Protein AF-A0A554JS42-F1 (afdb_monomer_lite)

Radius of gyration: 21.32 Å; chains: 1; bounding box: 51×36×50 Å

Structure (mmCIF, N/CA/C/O backbone):
data_AF-A0A554JS42-F1
#
_entry.id   AF-A0A554JS42-F1
#
loop_
_atom_site.group_PDB
_atom_site.id
_atom_site.type_symbol
_atom_site.label_atom_id
_atom_site.label_alt_id
_atom_site.label_comp_id
_atom_site.label_asym_id
_atom_site.label_entity_id
_atom_site.label_seq_id
_atom_site.pdbx_PDB_ins_code
_atom_site.Cartn_x
_atom_site.Cartn_y
_atom_site.Cartn_z
_atom_site.occupancy
_atom_site.B_iso_or_equiv
_atom_site.auth_seq_id
_atom_site.auth_comp_id
_atom_site.auth_asym_id
_atom_site.auth_atom_id
_atom_site.pdbx_PDB_model_num
ATOM 1 N N . MET A 1 1 ? 29.782 8.669 -26.808 1.00 59.72 1 MET A N 1
ATOM 2 C CA . MET A 1 1 ? 29.099 8.391 -25.529 1.00 59.72 1 MET A CA 1
ATOM 3 C C . MET A 1 1 ? 28.138 7.246 -25.792 1.00 59.72 1 MET A C 1
ATOM 5 O O . MET A 1 1 ? 27.307 7.377 -26.679 1.00 59.72 1 MET A O 1
ATOM 9 N N . ASP A 1 2 ? 28.357 6.094 -25.166 1.00 75.31 2 ASP A N 1
ATOM 10 C CA . ASP A 1 2 ? 27.635 4.860 -25.494 1.00 75.31 2 ASP A CA 1
ATOM 11 C C . ASP A 1 2 ? 26.196 4.910 -24.942 1.00 75.31 2 ASP A C 1
ATOM 13 O O . ASP A 1 2 ? 25.980 5.076 -23.740 1.00 75.31 2 ASP A O 1
ATOM 17 N N . LEU A 1 3 ? 25.209 4.769 -25.829 1.00 74.06 3 LEU A N 1
ATOM 18 C CA . LEU A 1 3 ? 23.778 4.745 -25.504 1.00 74.06 3 LEU A CA 1
ATOM 19 C C . LEU A 1 3 ? 23.399 3.556 -24.601 1.00 74.06 3 LEU A C 1
ATOM 21 O O . LEU A 1 3 ? 22.406 3.626 -23.878 1.00 74.06 3 LEU A O 1
ATOM 25 N N . ARG A 1 4 ? 24.206 2.490 -24.578 1.00 78.06 4 ARG A N 1
ATOM 26 C CA . ARG A 1 4 ? 23.994 1.294 -23.746 1.00 78.06 4 ARG A CA 1
ATOM 27 C C . ARG A 1 4 ? 24.170 1.583 -22.259 1.00 78.06 4 ARG A C 1
ATOM 29 O O . ARG A 1 4 ? 23.442 1.042 -21.433 1.00 78.06 4 ARG A O 1
ATOM 36 N N . ILE A 1 5 ? 25.098 2.476 -21.922 1.00 77.44 5 ILE A N 1
ATOM 37 C CA . ILE A 1 5 ? 25.363 2.883 -20.538 1.00 77.44 5 ILE A CA 1
ATOM 38 C C . ILE A 1 5 ? 24.175 3.691 -20.007 1.00 77.44 5 ILE A C 1
ATOM 40 O O . ILE A 1 5 ? 23.668 3.409 -18.925 1.00 77.44 5 ILE A O 1
ATOM 44 N N . LEU A 1 6 ? 23.668 4.636 -20.805 1.00 74.75 6 LEU A N 1
ATOM 45 C CA . LEU A 1 6 ? 22.483 5.427 -20.456 1.00 74.75 6 LEU A CA 1
ATOM 46 C C . LEU A 1 6 ? 21.242 4.547 -20.244 1.00 74.75 6 LEU A C 1
ATOM 48 O O . LEU A 1 6 ? 20.496 4.774 -19.292 1.00 74.75 6 LEU A O 1
ATOM 52 N N . GLN A 1 7 ? 21.047 3.515 -21.071 1.00 79.25 7 GLN A N 1
ATOM 53 C CA . GLN A 1 7 ? 19.953 2.555 -20.885 1.00 79.25 7 GLN A CA 1
ATOM 54 C C . GLN A 1 7 ? 20.120 1.693 -19.624 1.00 79.25 7 GLN A C 1
ATOM 56 O O . GLN A 1 7 ? 19.133 1.441 -18.936 1.00 79.25 7 GLN A O 1
ATOM 61 N N . ALA A 1 8 ? 21.345 1.293 -19.271 1.00 75.81 8 ALA A N 1
ATOM 62 C CA . ALA A 1 8 ? 21.611 0.542 -18.043 1.00 75.81 8 ALA A CA 1
ATOM 63 C C . ALA A 1 8 ? 21.325 1.374 -16.778 1.00 75.81 8 ALA A C 1
ATOM 65 O O . ALA A 1 8 ? 20.656 0.891 -15.863 1.00 75.81 8 ALA A O 1
ATOM 66 N N . TYR A 1 9 ? 21.757 2.640 -16.747 1.00 76.06 9 TYR A N 1
ATOM 67 C CA . TYR A 1 9 ? 21.448 3.551 -15.639 1.00 76.06 9 TYR A CA 1
ATOM 68 C C . TYR A 1 9 ? 19.945 3.835 -15.534 1.00 76.06 9 TYR A C 1
ATOM 70 O O . TYR A 1 9 ? 19.386 3.765 -14.440 1.00 76.06 9 TYR A O 1
ATOM 78 N N . ALA A 1 10 ? 19.269 4.091 -16.659 1.00 75.38 10 ALA A N 1
ATOM 79 C CA . ALA A 1 10 ? 17.822 4.294 -16.676 1.00 75.38 10 ALA A CA 1
ATOM 80 C C . ALA A 1 10 ? 17.064 3.052 -16.172 1.00 75.38 10 ALA A C 1
ATOM 82 O O . ALA A 1 10 ? 16.170 3.179 -15.337 1.00 75.38 10 ALA A O 1
ATOM 83 N N . GLY A 1 11 ? 17.455 1.851 -16.612 1.00 76.25 11 GLY A N 1
ATOM 84 C CA . GLY A 1 11 ? 16.846 0.594 -16.173 1.00 76.25 11 GLY A CA 1
ATOM 85 C C . GLY A 1 11 ? 16.998 0.342 -14.671 1.00 76.25 11 GLY A C 1
ATOM 86 O O . GLY A 1 11 ? 16.037 -0.067 -14.019 1.00 76.25 11 GLY A O 1
ATOM 87 N N . GLN A 1 12 ? 18.164 0.649 -14.093 1.00 73.69 12 GLN A N 1
ATOM 88 C CA . GLN A 1 12 ? 18.375 0.510 -12.649 1.00 73.69 12 GLN A CA 1
ATOM 89 C C . GLN A 1 12 ? 17.543 1.500 -11.832 1.00 73.69 12 GLN A C 1
ATOM 91 O O . GLN A 1 12 ? 16.929 1.101 -10.842 1.00 73.69 12 GLN A O 1
ATOM 96 N N . VAL A 1 13 ? 17.462 2.762 -12.259 1.00 77.56 13 VAL A N 1
ATOM 97 C CA . VAL A 1 13 ? 16.636 3.776 -11.584 1.00 77.56 13 VAL A CA 1
ATOM 98 C C . VAL A 1 13 ? 15.158 3.382 -11.626 1.00 77.56 13 VAL A C 1
ATOM 100 O O . VAL A 1 13 ? 14.488 3.389 -10.595 1.00 77.56 13 VAL A O 1
ATOM 103 N N . ILE A 1 14 ? 14.663 2.971 -12.796 1.00 76.81 14 ILE A N 1
ATOM 104 C CA . ILE A 1 14 ? 13.273 2.535 -12.982 1.00 76.81 14 ILE A CA 1
ATOM 105 C C . ILE A 1 14 ? 12.963 1.315 -12.105 1.00 76.81 14 ILE A C 1
ATOM 107 O O . ILE A 1 14 ? 11.949 1.302 -11.409 1.00 76.81 14 ILE A O 1
ATOM 111 N N . SER A 1 15 ? 13.852 0.320 -12.086 1.00 73.31 15 SER A N 1
ATOM 112 C CA . SER A 1 15 ? 13.737 -0.869 -11.236 1.00 73.31 15 SER A CA 1
ATOM 113 C C . SER A 1 15 ? 13.601 -0.498 -9.757 1.00 73.31 15 SER A C 1
ATOM 115 O O . SER A 1 15 ? 12.639 -0.903 -9.108 1.00 73.31 15 SER A O 1
ATOM 117 N N . VAL A 1 16 ? 14.518 0.313 -9.221 1.00 75.00 16 VAL A N 1
ATOM 118 C CA . VAL A 1 16 ? 14.496 0.710 -7.801 1.00 75.00 16 VAL A CA 1
ATOM 119 C C . VAL A 1 16 ? 13.193 1.422 -7.441 1.00 75.00 16 VAL A C 1
ATOM 121 O O . VAL A 1 16 ? 12.624 1.151 -6.384 1.00 75.00 16 VAL A O 1
ATOM 124 N N . ILE A 1 17 ? 12.687 2.280 -8.330 1.00 76.50 17 ILE A N 1
ATOM 125 C CA . ILE A 1 17 ? 11.401 2.950 -8.126 1.00 76.50 17 ILE A CA 1
ATOM 126 C C . ILE A 1 17 ? 10.280 1.909 -8.067 1.00 76.50 17 ILE A C 1
ATOM 128 O O . ILE A 1 17 ? 9.567 1.862 -7.071 1.00 76.50 17 ILE A O 1
ATOM 132 N N . TYR A 1 18 ? 10.142 1.026 -9.058 1.00 74.69 18 TYR A N 1
ATOM 133 C CA . TYR A 1 18 ? 9.059 0.035 -9.071 1.00 74.69 18 TYR A CA 1
ATOM 134 C C . TYR A 1 18 ? 9.088 -0.920 -7.870 1.00 74.69 18 TYR A C 1
ATOM 136 O O . TYR A 1 18 ? 8.048 -1.153 -7.250 1.00 74.69 18 TYR A O 1
ATOM 144 N N . PHE A 1 19 ? 10.264 -1.442 -7.513 1.00 77.62 19 PHE A N 1
ATOM 145 C CA . PHE A 1 19 ? 10.408 -2.401 -6.415 1.00 77.62 19 PHE A CA 1
ATOM 146 C C . PHE A 1 19 ? 10.241 -1.780 -5.027 1.00 77.62 19 PHE A C 1
ATOM 148 O O . PHE A 1 19 ? 9.952 -2.511 -4.087 1.00 77.62 19 PHE A O 1
ATOM 155 N N . LEU A 1 20 ? 10.392 -0.461 -4.880 1.00 83.00 20 LEU A N 1
ATOM 156 C CA . LEU A 1 20 ? 10.204 0.223 -3.600 1.00 83.00 20 LEU A CA 1
ATOM 157 C C . LEU A 1 20 ? 8.811 0.849 -3.479 1.00 83.00 20 LEU A C 1
ATOM 159 O O . LEU A 1 20 ? 8.174 0.731 -2.435 1.00 83.00 20 LEU A O 1
ATOM 163 N N . PHE A 1 21 ? 8.317 1.502 -4.533 1.00 82.75 21 PHE A N 1
ATOM 164 C CA . PHE A 1 21 ? 7.116 2.338 -4.457 1.00 82.75 21 PHE A CA 1
ATOM 165 C C . PHE A 1 21 ? 5.844 1.516 -4.243 1.00 82.75 21 PHE A C 1
ATOM 167 O O . PHE A 1 21 ? 5.029 1.844 -3.384 1.00 82.75 21 PHE A O 1
ATOM 174 N N . VAL A 1 22 ? 5.686 0.419 -4.988 1.00 83.19 22 VAL A N 1
ATOM 175 C CA . VAL A 1 22 ? 4.499 -0.445 -4.900 1.00 83.19 22 VAL A CA 1
ATOM 176 C C . VAL A 1 22 ? 4.360 -1.073 -3.505 1.00 83.19 22 VAL A C 1
ATOM 178 O O . VAL A 1 22 ? 3.325 -0.860 -2.864 1.00 83.19 22 VAL A O 1
ATOM 181 N N . PRO A 1 23 ? 5.371 -1.787 -2.968 1.00 83.44 23 PRO A N 1
ATOM 182 C CA . PRO A 1 23 ? 5.266 -2.335 -1.619 1.00 83.44 23 PRO A CA 1
ATOM 183 C C . PRO A 1 23 ? 5.202 -1.249 -0.539 1.00 83.44 23 PRO A C 1
ATOM 185 O O . PRO A 1 23 ? 4.531 -1.465 0.467 1.00 83.44 23 PRO A O 1
ATOM 188 N N . ALA A 1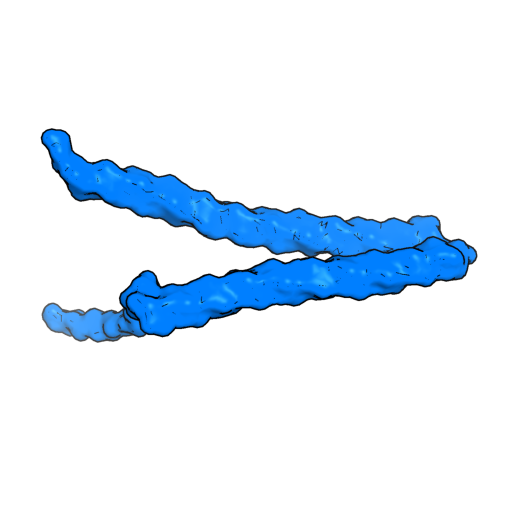 24 ? 5.806 -0.071 -0.739 1.00 89.81 24 ALA A N 1
ATOM 189 C CA . ALA A 1 24 ? 5.678 1.036 0.210 1.00 89.81 24 ALA A CA 1
ATOM 190 C C . ALA A 1 24 ? 4.229 1.540 0.329 1.00 89.81 24 ALA A C 1
ATOM 192 O O . ALA A 1 24 ? 3.729 1.709 1.441 1.00 89.81 24 ALA A O 1
ATOM 193 N N . VAL A 1 25 ? 3.525 1.732 -0.792 1.00 87.88 25 VAL A N 1
ATOM 194 C CA . VAL A 1 25 ? 2.116 2.169 -0.778 1.00 87.88 25 VAL A CA 1
ATOM 195 C C . VAL A 1 25 ? 1.225 1.117 -0.114 1.00 87.88 25 VAL A C 1
ATOM 197 O O . VAL A 1 25 ? 0.382 1.467 0.713 1.00 87.88 25 VAL A O 1
ATOM 200 N N . ILE A 1 26 ? 1.444 -0.168 -0.409 1.00 88.06 26 ILE A N 1
ATOM 201 C CA . ILE A 1 26 ? 0.717 -1.269 0.242 1.00 88.06 26 ILE A CA 1
ATOM 202 C C . ILE A 1 26 ? 0.997 -1.287 1.749 1.00 88.06 26 ILE A C 1
ATOM 204 O O . ILE A 1 26 ? 0.061 -1.406 2.538 1.00 88.06 26 ILE A O 1
ATOM 208 N N . ALA A 1 27 ? 2.255 -1.124 2.165 1.00 90.31 27 ALA A N 1
ATOM 209 C CA . ALA A 1 27 ? 2.627 -1.089 3.576 1.00 90.31 27 ALA A CA 1
ATOM 210 C C . ALA A 1 27 ? 1.942 0.069 4.317 1.00 90.31 27 ALA A C 1
ATOM 212 O O . ALA A 1 27 ? 1.380 -0.138 5.391 1.00 90.31 27 ALA A O 1
ATOM 213 N N . ILE A 1 28 ? 1.915 1.270 3.732 1.00 91.44 28 ILE A N 1
ATOM 214 C CA . ILE A 1 28 ? 1.232 2.433 4.320 1.00 91.44 28 ILE A CA 1
ATOM 215 C C . ILE A 1 28 ? -0.283 2.191 4.408 1.00 91.44 28 ILE A C 1
ATOM 217 O O . ILE A 1 28 ? -0.892 2.445 5.452 1.00 91.44 28 ILE A O 1
ATOM 221 N N . ALA A 1 29 ? -0.901 1.659 3.350 1.00 88.44 29 ALA A N 1
ATOM 222 C CA . ALA A 1 29 ? -2.320 1.301 3.357 1.00 88.44 29 ALA A CA 1
ATOM 223 C C . ALA A 1 29 ? -2.637 0.256 4.443 1.00 88.44 29 ALA A C 1
ATOM 225 O O . ALA A 1 29 ? -3.636 0.362 5.152 1.00 88.44 29 ALA A O 1
ATOM 226 N N . PHE A 1 30 ? -1.753 -0.721 4.638 1.00 90.19 30 PHE A N 1
ATOM 227 C CA . PHE A 1 30 ? -1.914 -1.742 5.667 1.00 90.19 30 PHE A CA 1
ATOM 228 C C . PHE A 1 30 ? -1.761 -1.172 7.084 1.00 90.19 30 PHE A C 1
ATOM 230 O O . PHE A 1 30 ? -2.590 -1.441 7.950 1.00 90.19 30 PHE A O 1
ATOM 237 N N . ILE A 1 31 ? -0.756 -0.324 7.319 1.00 93.00 31 ILE A N 1
ATOM 238 C CA . ILE A 1 31 ? -0.544 0.344 8.614 1.00 93.00 31 ILE A CA 1
ATOM 239 C C . ILE A 1 31 ? -1.745 1.224 8.974 1.00 93.00 31 ILE A C 1
ATOM 241 O O . ILE A 1 31 ? -2.223 1.183 10.106 1.00 93.00 31 ILE A O 1
ATOM 245 N N . THR A 1 32 ? -2.264 1.999 8.020 1.00 89.06 32 THR A N 1
ATOM 246 C CA . THR A 1 32 ? -3.442 2.854 8.251 1.00 89.06 32 THR A CA 1
ATOM 247 C C . THR A 1 32 ? -4.711 2.039 8.511 1.00 89.06 32 THR A C 1
ATOM 249 O O . THR A 1 32 ? -5.515 2.428 9.360 1.00 89.06 32 THR A O 1
ATOM 252 N N . LEU A 1 33 ? -4.864 0.877 7.868 1.00 90.00 33 LEU A N 1
ATOM 253 C CA . LEU A 1 33 ? -5.944 -0.069 8.154 1.00 90.00 33 LEU A CA 1
ATOM 254 C C . LEU A 1 33 ? -5.844 -0.637 9.579 1.00 90.00 33 LEU A C 1
ATOM 256 O O . LEU A 1 33 ? -6.828 -0.594 10.320 1.00 90.00 33 LEU A O 1
ATOM 260 N N . LEU A 1 34 ? -4.658 -1.100 9.990 1.00 90.19 34 LEU A N 1
ATOM 261 C CA . LEU A 1 34 ? -4.409 -1.585 11.353 1.00 90.19 34 LEU A CA 1
ATOM 262 C C . LEU A 1 34 ? -4.655 -0.494 12.401 1.00 90.19 34 LEU A C 1
ATOM 264 O O . LEU A 1 34 ? -5.292 -0.754 13.422 1.00 90.19 34 LEU A O 1
ATOM 268 N N . TRP A 1 35 ? -4.204 0.734 12.134 1.00 88.06 35 TRP A N 1
ATOM 269 C CA . TRP A 1 35 ? -4.441 1.877 13.012 1.00 88.06 35 TRP A CA 1
ATOM 270 C C . TRP A 1 35 ? -5.930 2.198 13.154 1.00 88.06 35 TRP A C 1
ATOM 272 O O . TRP A 1 35 ? -6.402 2.458 14.261 1.00 88.06 35 TRP A O 1
ATOM 282 N N . GLY A 1 36 ? -6.690 2.139 12.058 1.00 86.25 36 GLY A N 1
ATOM 283 C CA . GLY A 1 36 ? -8.141 2.298 12.098 1.00 86.25 36 GLY A CA 1
ATOM 284 C C . GLY A 1 36 ? -8.810 1.244 12.971 1.00 86.25 36 GLY A C 1
ATOM 285 O O . GLY A 1 36 ? -9.575 1.593 13.868 1.00 86.25 36 GLY A O 1
ATOM 286 N N . ILE A 1 37 ? -8.479 -0.036 12.771 1.00 85.06 37 ILE A N 1
ATOM 287 C CA . ILE A 1 37 ? -9.019 -1.129 13.593 1.00 85.06 37 ILE A CA 1
ATOM 288 C C . ILE A 1 37 ? -8.695 -0.886 15.070 1.00 85.06 37 ILE A C 1
ATOM 290 O O . ILE A 1 37 ? -9.602 -0.897 15.898 1.00 85.06 37 ILE A O 1
ATOM 294 N N . TYR A 1 38 ? -7.435 -0.593 15.397 1.00 87.00 38 TYR A N 1
ATOM 295 C CA . TYR A 1 38 ? -7.007 -0.309 16.766 1.00 87.00 38 TYR A CA 1
ATOM 296 C C . TYR A 1 38 ? -7.785 0.864 17.387 1.00 87.00 38 TYR A C 1
ATOM 298 O O . TYR A 1 38 ? -8.341 0.745 18.479 1.00 87.00 38 TYR A O 1
ATOM 306 N N . LYS A 1 39 ? -7.905 1.985 16.672 1.00 82.81 39 LYS A N 1
ATOM 307 C CA . LYS A 1 39 ? -8.607 3.173 17.167 1.00 82.81 39 LYS A CA 1
ATOM 308 C C . LYS A 1 39 ? -10.092 2.910 17.433 1.00 82.81 39 LYS A C 1
ATOM 310 O O . LYS A 1 39 ? -10.604 3.309 18.474 1.00 82.81 39 LYS A O 1
ATOM 315 N N . PHE A 1 40 ? -10.781 2.244 16.512 1.00 79.69 40 PHE A N 1
ATOM 316 C CA . PHE A 1 40 ? -12.232 2.075 16.608 1.00 79.69 40 PHE A CA 1
ATOM 317 C C . PHE A 1 40 ? -12.668 0.876 17.458 1.00 79.69 40 PHE A C 1
ATOM 319 O O . PHE A 1 40 ? -13.759 0.917 18.020 1.00 79.69 40 PHE A O 1
ATOM 326 N N . PHE A 1 41 ? -11.854 -0.180 17.559 1.00 75.56 41 PHE A N 1
ATOM 327 C CA . PHE A 1 41 ? -12.200 -1.379 18.335 1.00 75.56 41 PHE A CA 1
ATOM 328 C C . PHE A 1 41 ? -11.557 -1.441 19.719 1.00 75.56 41 PHE A C 1
ATOM 330 O O . PHE A 1 41 ? -12.123 -2.100 20.584 1.00 75.56 41 PHE A O 1
ATOM 337 N N . ILE A 1 42 ? -10.397 -0.810 19.935 1.00 77.88 42 ILE A N 1
ATOM 338 C CA . ILE A 1 42 ? -9.676 -0.897 21.216 1.00 77.88 42 ILE A CA 1
ATOM 339 C C . ILE A 1 42 ? -9.806 0.401 22.018 1.00 77.88 42 ILE A C 1
ATOM 341 O O . ILE A 1 42 ? -10.109 0.339 23.203 1.00 77.88 42 ILE A O 1
ATOM 345 N N . LEU A 1 43 ? -9.620 1.572 21.398 1.00 75.31 43 LEU A N 1
ATOM 346 C CA . LEU A 1 43 ? -9.683 2.853 22.124 1.00 75.31 43 LEU A CA 1
ATOM 347 C C . LEU A 1 43 ? -11.116 3.357 22.349 1.00 75.31 43 LEU A C 1
ATOM 349 O O . LEU A 1 43 ? -11.416 3.860 23.424 1.00 75.31 43 LEU A O 1
ATOM 353 N N . ASN A 1 44 ? -11.998 3.201 21.360 1.00 76.56 44 ASN A N 1
ATOM 354 C CA . ASN A 1 44 ? -13.382 3.694 21.414 1.00 76.56 44 ASN A CA 1
ATOM 355 C C . ASN A 1 44 ? -14.413 2.555 21.543 1.00 76.56 44 ASN A C 1
ATOM 357 O O . ASN A 1 44 ? -15.512 2.643 21.000 1.00 76.56 44 ASN A O 1
ATOM 361 N N . ALA A 1 45 ? -14.057 1.459 22.222 1.00 69.81 45 ALA A N 1
ATOM 362 C CA . ALA A 1 45 ? -14.883 0.249 22.287 1.00 69.81 45 ALA A CA 1
ATOM 363 C C . ALA A 1 45 ? -16.272 0.471 22.924 1.00 69.81 45 ALA A C 1
ATOM 365 O O . ALA A 1 45 ? -17.235 -0.185 22.520 1.00 69.81 45 ALA A O 1
ATOM 366 N N . ASP A 1 46 ? -16.370 1.405 23.874 1.00 77.69 46 ASP A N 1
ATOM 367 C CA . ASP A 1 46 ? -17.601 1.714 24.614 1.00 77.69 46 ASP A CA 1
ATOM 368 C C . ASP A 1 46 ? -18.547 2.678 23.878 1.00 77.69 46 ASP A C 1
ATOM 370 O O . ASP A 1 46 ? -19.694 2.840 24.291 1.00 77.69 46 ASP A O 1
ATOM 374 N N . ASP A 1 47 ? -18.111 3.298 22.774 1.00 79.19 47 ASP A N 1
ATOM 375 C CA . ASP A 1 47 ? -18.922 4.261 22.024 1.00 79.19 47 ASP A CA 1
ATOM 376 C C . ASP A 1 47 ? -19.479 3.636 20.733 1.00 79.19 47 ASP A C 1
ATOM 378 O O . ASP A 1 47 ? -18.776 3.352 19.754 1.00 79.19 47 ASP A O 1
ATOM 382 N N . GLU A 1 48 ? -20.791 3.413 20.724 1.00 77.12 48 GLU A N 1
ATOM 383 C CA . GLU A 1 48 ? -21.510 2.770 19.626 1.00 77.12 48 GLU A CA 1
ATOM 384 C C . GLU A 1 48 ? -21.446 3.587 18.318 1.00 77.12 48 GLU A C 1
ATOM 386 O O . GLU A 1 48 ? -21.397 3.009 17.222 1.00 77.12 48 GLU A O 1
ATOM 391 N N . ALA A 1 49 ? -21.349 4.919 18.412 1.00 80.50 49 ALA A N 1
ATOM 392 C CA . ALA A 1 49 ? -21.224 5.804 17.254 1.00 80.50 49 ALA A CA 1
ATOM 393 C C . ALA A 1 49 ? -19.835 5.700 16.603 1.00 80.50 49 ALA A C 1
ATOM 395 O O . ALA A 1 49 ? -19.710 5.665 15.372 1.00 80.50 49 ALA A O 1
ATOM 396 N N . GLU A 1 50 ? -18.783 5.593 17.411 1.00 79.25 50 GLU A N 1
ATOM 397 C CA . GLU A 1 50 ? -17.415 5.408 16.920 1.00 79.25 50 GLU A CA 1
ATOM 398 C C . GLU A 1 50 ? -17.217 4.013 16.314 1.00 79.25 50 GLU A C 1
ATOM 400 O O . GLU A 1 50 ? -16.549 3.876 15.284 1.00 79.25 50 GLU A O 1
ATOM 405 N N . ARG A 1 51 ? -17.890 2.983 16.840 1.00 77.56 51 ARG A N 1
ATOM 406 C CA . ARG A 1 51 ? -17.913 1.651 16.210 1.00 77.56 51 ARG A CA 1
ATOM 407 C C . ARG A 1 51 ? -18.572 1.671 14.833 1.00 77.56 51 ARG A C 1
ATOM 409 O O . ARG A 1 51 ? -18.093 0.989 13.924 1.00 77.56 51 ARG A O 1
ATOM 416 N N . ALA A 1 52 ? -19.650 2.433 14.648 1.00 81.94 52 ALA A N 1
ATOM 417 C CA . ALA A 1 52 ? -20.295 2.574 13.340 1.00 81.94 52 ALA A CA 1
ATOM 418 C C . ALA A 1 52 ? -19.356 3.229 12.311 1.00 81.94 52 ALA A C 1
ATOM 420 O O . ALA A 1 52 ? -19.202 2.711 11.199 1.00 81.94 52 ALA A O 1
ATOM 421 N N . LYS A 1 53 ? -18.649 4.296 12.706 1.00 82.00 53 LYS A N 1
ATOM 422 C CA . LYS A 1 53 ? -17.610 4.927 11.873 1.00 82.00 53 LYS A CA 1
ATOM 423 C C . LYS A 1 53 ? -16.448 3.978 11.587 1.00 82.00 53 LYS A C 1
ATOM 425 O O . LYS A 1 53 ? -15.970 3.928 10.457 1.00 82.00 53 LYS A O 1
ATOM 430 N N . GLY A 1 54 ? -16.032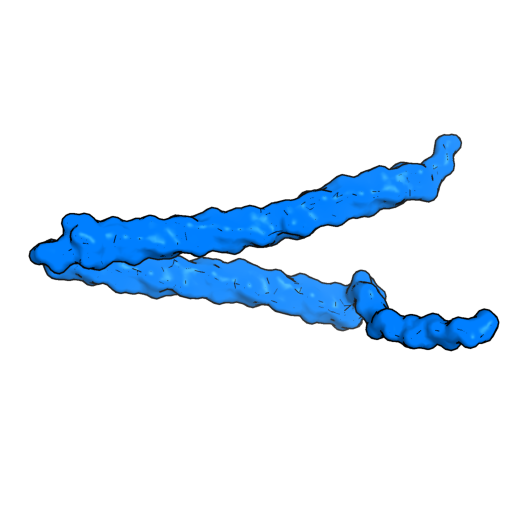 3.180 12.567 1.00 84.44 54 GLY A N 1
ATOM 431 C CA . GLY A 1 54 ? -14.968 2.194 12.396 1.00 84.44 54 GLY A CA 1
ATOM 432 C C . GLY A 1 54 ? -15.292 1.114 11.375 1.00 84.44 54 GLY A C 1
ATOM 433 O O . GLY A 1 54 ? -14.446 0.777 10.548 1.00 84.44 54 GLY A O 1
ATOM 434 N N . LYS A 1 55 ? -16.536 0.624 11.358 1.00 82.75 55 LYS A N 1
ATOM 435 C CA . LYS A 1 55 ? -16.999 -0.317 10.325 1.00 82.75 55 LYS A CA 1
ATOM 436 C C . LYS A 1 55 ? -16.930 0.306 8.930 1.00 82.75 55 LYS A C 1
ATOM 438 O O . LYS A 1 55 ? -16.452 -0.344 8.003 1.00 82.75 55 LYS A O 1
ATOM 443 N N . GLN A 1 56 ? -17.360 1.562 8.785 1.00 87.44 56 GLN A N 1
ATOM 444 C CA . GLN A 1 56 ? -17.238 2.281 7.513 1.00 87.44 56 GLN A CA 1
ATOM 445 C C . GLN A 1 56 ? -15.772 2.487 7.118 1.00 87.44 56 GLN A C 1
ATOM 447 O O . GLN A 1 56 ? -15.425 2.263 5.963 1.00 87.44 56 GLN A O 1
ATOM 452 N N . PHE A 1 57 ? -14.901 2.852 8.061 1.00 88.56 57 PHE A N 1
ATOM 453 C CA . PHE A 1 57 ? -13.471 3.016 7.802 1.00 88.56 57 PHE A CA 1
ATOM 454 C C . PHE A 1 57 ? -12.824 1.717 7.311 1.00 88.56 57 PHE A C 1
ATOM 456 O O . PHE A 1 57 ? -12.100 1.736 6.320 1.00 88.56 57 PHE A O 1
ATOM 463 N N . ILE A 1 58 ? -13.112 0.583 7.957 1.00 88.94 58 ILE A N 1
ATOM 464 C CA . ILE A 1 58 ? -12.595 -0.727 7.536 1.00 88.94 58 ILE A CA 1
ATOM 465 C C . ILE A 1 58 ? -13.094 -1.077 6.135 1.00 88.94 58 ILE A C 1
ATOM 467 O O . ILE A 1 58 ? -12.300 -1.518 5.309 1.00 88.94 58 ILE A O 1
ATOM 471 N N . LEU A 1 59 ? -14.376 -0.840 5.838 1.00 90.25 59 LEU A N 1
ATOM 472 C CA . LEU A 1 59 ? -14.929 -1.077 4.505 1.00 90.25 59 LEU A CA 1
ATOM 473 C C . LEU A 1 59 ? -14.181 -0.262 3.440 1.00 90.25 59 LEU A C 1
ATOM 475 O O . LEU A 1 59 ? -13.732 -0.821 2.440 1.00 90.25 59 LEU A O 1
ATOM 479 N N . TRP A 1 60 ? -13.979 1.035 3.682 1.00 90.75 60 TRP A N 1
ATOM 480 C CA . TRP A 1 60 ? -13.205 1.903 2.791 1.00 90.75 60 TRP A CA 1
ATOM 481 C C . TRP A 1 60 ? -11.737 1.485 2.682 1.00 90.75 60 TRP A C 1
ATOM 483 O O . TRP A 1 60 ? -11.170 1.526 1.592 1.00 90.75 60 TRP A O 1
ATOM 493 N N . GLY A 1 61 ? -11.131 1.029 3.777 1.00 89.81 61 GLY A N 1
ATOM 494 C CA . GLY A 1 61 ? -9.768 0.508 3.784 1.00 89.81 61 GLY A CA 1
ATOM 495 C C . GLY A 1 61 ? -9.617 -0.773 2.957 1.00 89.81 61 GLY A C 1
ATOM 496 O O . GLY A 1 61 ? -8.673 -0.890 2.178 1.00 89.81 61 GLY A O 1
ATOM 497 N N . ILE A 1 62 ? -10.577 -1.700 3.044 1.00 90.38 62 ILE A N 1
ATOM 498 C CA . ILE A 1 62 ? -10.612 -2.920 2.222 1.00 90.38 62 ILE A CA 1
ATOM 499 C C . ILE A 1 62 ? -10.787 -2.567 0.742 1.00 90.38 62 ILE A C 1
ATOM 501 O O . ILE A 1 62 ? -10.088 -3.126 -0.101 1.00 90.38 62 ILE A O 1
ATOM 505 N N . ILE A 1 63 ? -11.670 -1.616 0.417 1.00 92.50 63 ILE A N 1
ATOM 506 C CA . ILE A 1 63 ? -11.846 -1.124 -0.958 1.00 92.50 63 ILE A CA 1
ATOM 507 C C . ILE A 1 63 ? -10.540 -0.508 -1.479 1.00 92.50 63 ILE A C 1
ATOM 509 O O . ILE A 1 63 ? -10.135 -0.795 -2.604 1.00 92.50 63 ILE A O 1
ATOM 513 N N . GLY A 1 64 ? -9.848 0.285 -0.656 1.00 89.56 64 GLY A N 1
ATOM 514 C CA . GLY A 1 64 ? -8.547 0.863 -0.997 1.00 89.56 64 GLY A CA 1
ATOM 515 C C . GLY A 1 64 ? -7.485 -0.201 -1.284 1.00 89.56 64 GLY A C 1
ATOM 516 O O . GLY A 1 64 ? -6.804 -0.130 -2.306 1.00 89.56 64 GLY A O 1
ATOM 517 N N . LEU A 1 65 ? -7.387 -1.232 -0.439 1.00 90.19 65 LEU A N 1
ATOM 518 C CA . LEU A 1 65 ? -6.483 -2.364 -0.668 1.00 90.19 65 LEU A CA 1
ATOM 519 C C . LEU A 1 65 ? -6.837 -3.129 -1.949 1.00 90.19 65 LEU A C 1
ATOM 521 O O . LEU A 1 65 ? -5.953 -3.410 -2.758 1.00 90.19 65 LEU A O 1
ATOM 525 N N . ALA A 1 66 ? -8.120 -3.423 -2.168 1.00 91.31 66 ALA A N 1
ATOM 526 C CA . ALA A 1 66 ? -8.586 -4.101 -3.373 1.00 91.31 66 ALA A CA 1
ATOM 527 C C . ALA A 1 66 ? -8.270 -3.294 -4.644 1.00 91.31 66 ALA A C 1
ATOM 529 O O . ALA A 1 66 ? -7.852 -3.871 -5.646 1.00 91.31 66 ALA A O 1
ATOM 530 N N . ALA A 1 67 ? -8.402 -1.966 -4.599 1.00 92.19 67 ALA A N 1
ATOM 531 C CA . ALA A 1 67 ? -8.055 -1.089 -5.713 1.00 92.19 67 ALA A CA 1
ATOM 532 C C . ALA A 1 67 ? -6.550 -1.124 -6.031 1.00 92.19 67 ALA A C 1
ATOM 534 O O . ALA A 1 67 ? -6.182 -1.268 -7.197 1.00 92.19 67 ALA A O 1
ATOM 535 N N . ILE A 1 68 ? -5.681 -1.062 -5.013 1.00 88.56 68 ILE A N 1
ATOM 536 C CA . ILE A 1 68 ? -4.220 -1.147 -5.200 1.00 88.56 68 ILE A CA 1
ATOM 537 C C . ILE A 1 68 ? -3.835 -2.490 -5.841 1.00 88.56 68 ILE A C 1
ATOM 539 O O . ILE A 1 68 ? -3.086 -2.519 -6.820 1.00 88.56 68 ILE A O 1
ATOM 543 N N . VAL A 1 69 ? -4.382 -3.598 -5.331 1.00 88.44 69 VAL A N 1
ATOM 544 C CA . VAL A 1 69 ? -4.129 -4.944 -5.873 1.00 88.44 69 VAL A CA 1
ATOM 545 C C . VAL A 1 69 ? -4.662 -5.078 -7.301 1.00 88.44 69 VAL A C 1
ATOM 547 O O . VAL A 1 69 ? -3.979 -5.646 -8.151 1.00 88.44 69 VAL A O 1
ATOM 550 N N . SER A 1 70 ? -5.841 -4.520 -7.586 1.00 91.81 70 SER A N 1
ATOM 551 C CA . SER A 1 70 ? -6.446 -4.536 -8.921 1.00 91.81 70 SER A CA 1
ATOM 552 C C . SER A 1 70 ? -5.565 -3.828 -9.952 1.00 91.81 70 SER A C 1
ATOM 554 O O . SER A 1 70 ? -5.264 -4.402 -10.997 1.00 91.81 70 SER A O 1
ATOM 556 N N . VAL A 1 71 ? -5.060 -2.628 -9.640 1.00 90.38 71 VAL A N 1
ATOM 557 C CA . VAL A 1 71 ? -4.139 -1.903 -10.532 1.00 90.38 71 VAL A CA 1
ATOM 558 C C . VAL A 1 71 ? -2.867 -2.713 -10.777 1.00 90.38 71 VAL A C 1
ATOM 560 O O . VAL A 1 71 ? -2.435 -2.832 -11.921 1.00 90.38 71 VAL A O 1
ATOM 563 N N . TRP A 1 72 ? -2.284 -3.321 -9.743 1.00 84.75 72 TRP A N 1
ATOM 564 C CA . TRP A 1 72 ? -1.065 -4.115 -9.910 1.00 84.75 72 TRP A CA 1
ATOM 565 C C . TRP A 1 72 ? -1.289 -5.399 -10.722 1.00 84.75 72 TRP A C 1
ATOM 567 O O . TRP A 1 72 ? -0.482 -5.731 -11.592 1.00 84.75 72 TRP A O 1
ATOM 577 N N . GLY A 1 73 ? -2.418 -6.080 -10.508 1.00 86.75 73 GLY A N 1
ATOM 578 C CA . GLY A 1 73 ? -2.826 -7.230 -11.316 1.00 86.75 73 GLY A CA 1
ATOM 579 C C . GLY A 1 73 ? -3.044 -6.858 -12.785 1.00 86.75 73 GLY A C 1
ATOM 580 O O . GLY A 1 73 ? -2.579 -7.568 -13.676 1.00 86.75 73 GLY A O 1
ATOM 581 N N . LEU A 1 74 ? -3.675 -5.709 -13.045 1.00 89.75 74 LEU A N 1
ATOM 582 C CA . LEU A 1 74 ? -3.864 -5.180 -14.397 1.00 89.75 74 LEU A CA 1
ATOM 583 C C . LEU A 1 74 ? -2.539 -4.811 -15.067 1.00 89.75 74 LEU A C 1
ATOM 585 O O . LEU A 1 74 ? -2.370 -5.105 -16.248 1.00 89.75 74 LEU A O 1
ATO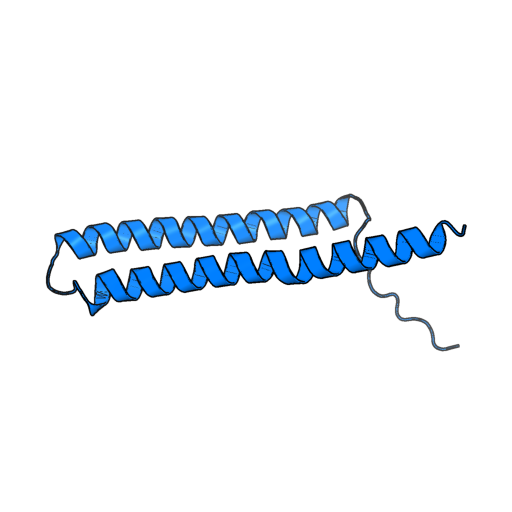M 589 N N . VAL A 1 75 ? -1.591 -4.216 -14.336 1.00 85.94 75 VAL A N 1
ATOM 590 C CA . VAL A 1 75 ? -0.242 -3.929 -14.852 1.00 85.94 75 VAL A CA 1
ATOM 591 C C . VAL A 1 75 ? 0.437 -5.221 -15.297 1.00 85.94 75 VAL A C 1
ATOM 593 O O . VAL A 1 75 ? 0.933 -5.294 -16.419 1.00 85.94 75 VAL A O 1
ATOM 596 N N . TRP A 1 76 ? 0.404 -6.263 -14.466 1.00 83.94 76 TRP A N 1
ATOM 597 C CA . TRP A 1 76 ? 1.003 -7.555 -14.805 1.00 83.94 76 TRP A CA 1
ATOM 598 C C . TRP A 1 76 ? 0.337 -8.215 -16.015 1.00 83.94 76 TRP A C 1
ATOM 600 O O . TRP A 1 76 ? 1.012 -8.708 -16.919 1.00 83.94 76 TRP A O 1
ATOM 610 N N . MET A 1 77 ? -0.993 -8.158 -16.074 1.00 88.06 77 MET A N 1
ATOM 611 C CA . MET A 1 77 ? -1.757 -8.654 -17.212 1.00 88.06 77 MET A CA 1
ATOM 612 C C . MET A 1 77 ? -1.417 -7.886 -18.499 1.00 88.06 77 MET A C 1
ATOM 614 O O . MET A 1 77 ? -1.173 -8.501 -19.534 1.00 88.06 77 MET A O 1
ATOM 618 N N . ALA A 1 78 ? -1.342 -6.555 -18.440 1.00 87.81 78 ALA A N 1
ATOM 619 C CA . ALA A 1 78 ? -0.990 -5.715 -19.582 1.00 87.81 78 ALA A CA 1
ATOM 620 C C . ALA A 1 78 ? 0.437 -5.989 -20.076 1.00 87.81 78 ALA A C 1
ATOM 622 O O . ALA A 1 78 ? 0.652 -6.126 -21.277 1.00 87.81 78 ALA A O 1
ATOM 623 N N . ILE A 1 79 ? 1.401 -6.141 -19.166 1.00 84.12 79 ILE A N 1
ATOM 624 C CA . ILE A 1 79 ? 2.788 -6.495 -19.497 1.00 84.12 79 ILE A CA 1
ATOM 625 C C . ILE A 1 79 ? 2.845 -7.816 -20.278 1.00 84.12 79 ILE A C 1
ATOM 627 O O . ILE A 1 79 ? 3.569 -7.909 -21.273 1.00 84.12 79 ILE A O 1
ATOM 631 N N . TYR A 1 80 ? 2.063 -8.818 -19.873 1.00 82.69 80 TYR A N 1
ATOM 632 C CA . TYR A 1 80 ? 1.994 -10.087 -20.594 1.00 82.69 80 TYR A CA 1
ATOM 633 C C . TYR A 1 80 ? 1.311 -9.992 -21.950 1.00 82.69 80 TYR A C 1
ATOM 635 O O . TYR A 1 80 ? 1.822 -10.548 -22.919 1.00 82.69 80 TYR A O 1
ATOM 643 N N . ILE A 1 81 ? 0.184 -9.283 -22.029 1.00 84.62 81 ILE A N 1
ATOM 644 C CA . ILE A 1 81 ? -0.560 -9.111 -23.283 1.00 84.62 81 ILE A CA 1
ATOM 645 C C . ILE A 1 81 ? 0.287 -8.351 -24.313 1.00 84.62 81 ILE A C 1
ATOM 647 O O . ILE A 1 81 ? 0.265 -8.687 -25.494 1.00 84.62 81 ILE A O 1
ATOM 651 N N . ILE A 1 82 ? 1.059 -7.353 -23.873 1.00 84.62 82 ILE A N 1
ATOM 652 C CA . ILE A 1 82 ? 1.915 -6.527 -24.739 1.00 84.62 82 ILE A CA 1
ATOM 653 C C . ILE A 1 82 ? 3.277 -7.217 -25.004 1.00 84.62 82 ILE A C 1
ATOM 655 O O . ILE A 1 82 ? 4.079 -6.733 -25.798 1.00 84.62 82 ILE A O 1
ATOM 659 N N . GLY A 1 83 ? 3.554 -8.374 -24.389 1.00 73.56 83 GLY A N 1
ATOM 660 C CA . GLY A 1 83 ? 4.783 -9.145 -24.624 1.00 73.56 83 GLY A CA 1
ATOM 661 C C . GLY A 1 83 ? 6.052 -8.520 -24.031 1.00 73.56 83 GLY A C 1
ATOM 662 O O . GLY A 1 83 ? 7.155 -8.872 -24.438 1.00 73.56 83 GLY A O 1
ATOM 663 N N . ILE A 1 84 ? 5.908 -7.603 -23.068 1.00 69.19 84 ILE A N 1
ATOM 664 C CA . ILE A 1 84 ? 7.017 -6.915 -22.375 1.00 69.19 84 ILE A CA 1
ATOM 665 C C . ILE A 1 84 ? 7.357 -7.623 -21.044 1.00 69.19 84 ILE A C 1
ATOM 667 O O . ILE A 1 84 ? 8.201 -7.174 -20.272 1.00 69.19 84 ILE A O 1
ATOM 671 N N . GLY A 1 85 ? 6.676 -8.731 -20.735 1.00 65.25 85 GLY A N 1
ATOM 672 C CA . GLY A 1 85 ? 6.937 -9.525 -19.538 1.00 65.25 85 GLY A CA 1
ATOM 673 C C . GLY A 1 85 ? 8.240 -10.309 -19.635 1.00 65.25 85 GLY A C 1
ATOM 674 O O . GLY A 1 85 ? 8.674 -10.633 -20.742 1.00 65.25 85 GLY A O 1
ATOM 675 N N . PRO A 1 86 ? 8.86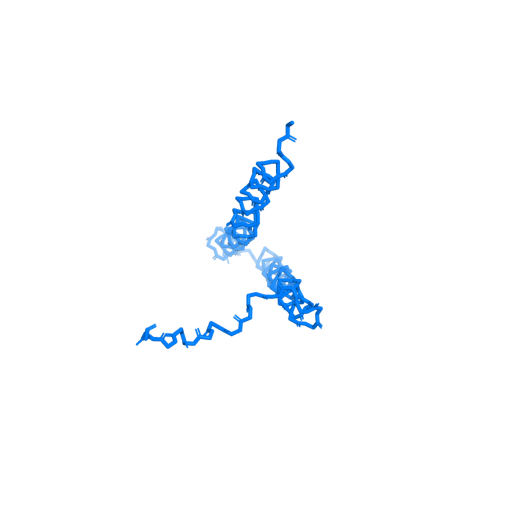2 -10.665 -18.496 1.00 59.97 86 PRO A N 1
ATOM 676 C CA . PRO A 1 86 ? 9.890 -11.690 -18.502 1.00 59.97 86 PRO A CA 1
ATOM 677 C C . PRO A 1 86 ? 9.245 -12.939 -19.109 1.00 59.97 86 PRO A C 1
ATOM 679 O O . PRO A 1 86 ? 8.321 -13.513 -18.526 1.00 59.97 86 PRO A O 1
ATOM 682 N N . GLY A 1 87 ? 9.651 -13.294 -20.332 1.00 57.06 87 GLY A N 1
ATOM 683 C CA . GLY A 1 87 ? 9.183 -14.513 -20.982 1.00 57.06 87 GLY A CA 1
ATOM 684 C C . GLY A 1 87 ? 9.385 -15.699 -20.036 1.00 57.06 87 GLY A C 1
ATOM 685 O O . GLY A 1 87 ? 10.261 -15.621 -19.166 1.00 57.06 87 GLY A O 1
ATOM 686 N N . PRO A 1 88 ? 8.584 -16.778 -20.154 1.00 53.69 88 PRO A N 1
ATOM 687 C CA . PRO A 1 88 ? 8.798 -17.979 -19.351 1.00 53.69 88 PRO A CA 1
ATOM 688 C C . PRO A 1 88 ? 10.286 -18.301 -19.411 1.00 53.69 88 PRO A C 1
ATOM 690 O O . PRO A 1 88 ? 10.832 -18.356 -20.512 1.00 53.69 88 PRO A O 1
ATOM 693 N N . ALA A 1 89 ? 10.944 -18.384 -18.248 1.00 59.00 89 ALA A N 1
ATOM 694 C CA . ALA A 1 89 ? 12.369 -18.659 -18.171 1.00 59.00 89 ALA A CA 1
ATOM 695 C C . ALA A 1 89 ? 12.601 -19.964 -18.930 1.00 59.00 89 ALA A C 1
ATOM 697 O O . ALA A 1 89 ? 12.297 -21.042 -18.420 1.00 59.00 89 ALA A O 1
ATOM 698 N N . LEU A 1 90 ? 13.028 -19.852 -20.191 1.00 58.91 90 LEU A N 1
ATOM 699 C CA . LEU A 1 90 ? 13.304 -21.011 -21.012 1.00 58.91 90 LEU A CA 1
ATOM 700 C C . LE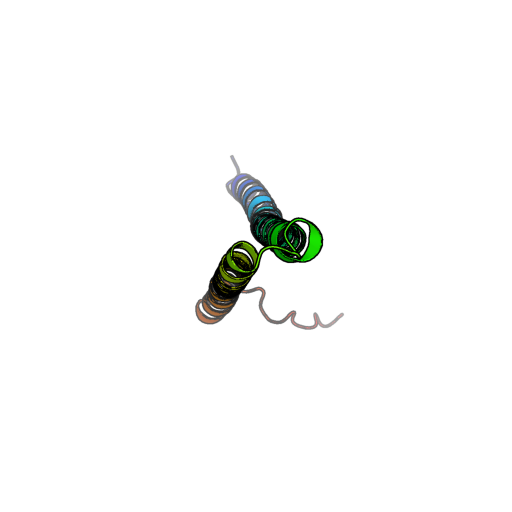U A 1 90 ? 14.387 -21.765 -20.243 1.00 58.91 90 LEU A C 1
ATOM 702 O O . LEU A 1 90 ? 15.403 -21.144 -19.912 1.00 58.91 90 LEU A O 1
ATOM 706 N N . PRO A 1 91 ? 14.173 -23.047 -19.893 1.00 62.72 91 PRO A N 1
ATOM 707 C CA . PRO A 1 91 ? 15.235 -23.860 -19.338 1.00 62.72 91 PRO A CA 1
ATOM 708 C C . PRO A 1 91 ? 16.369 -23.798 -20.352 1.00 62.72 91 PRO A C 1
ATOM 710 O O . PRO A 1 91 ? 16.225 -24.303 -21.464 1.00 62.72 91 PRO A O 1
ATOM 713 N N . ILE A 1 92 ? 17.439 -23.081 -20.012 1.00 63.88 92 ILE A N 1
ATOM 714 C CA . ILE A 1 92 ? 18.602 -22.954 -20.878 1.00 63.88 92 ILE A CA 1
ATOM 715 C C . ILE A 1 92 ? 19.161 -24.374 -20.948 1.00 63.88 92 ILE A C 1
ATOM 717 O O . ILE A 1 92 ? 19.545 -24.901 -19.898 1.00 63.88 92 ILE A O 1
ATOM 721 N N . PRO A 1 93 ? 19.149 -25.042 -22.115 1.00 56.34 93 PRO A N 1
ATOM 722 C CA . PRO A 1 93 ? 19.796 -26.333 -22.231 1.00 56.34 93 PRO A CA 1
ATOM 723 C C . PRO A 1 93 ? 21.260 -26.110 -21.863 1.00 56.34 93 PRO A C 1
ATOM 725 O O . PRO A 1 93 ? 21.941 -25.315 -22.506 1.00 56.34 93 PRO A O 1
ATOM 728 N N . MET A 1 94 ? 21.716 -26.747 -20.784 1.00 67.19 94 MET A N 1
ATOM 729 C CA . MET A 1 94 ? 23.136 -26.801 -20.458 1.00 67.19 94 MET A CA 1
ATOM 730 C C . MET A 1 94 ? 23.786 -27.737 -21.475 1.00 67.19 94 MET A C 1
ATOM 732 O O . MET A 1 94 ? 23.844 -28.947 -21.257 1.00 67.19 94 MET A O 1
ATOM 736 N N . ILE A 1 95 ? 24.190 -27.171 -22.610 1.00 58.50 95 ILE A N 1
ATOM 737 C CA . ILE A 1 95 ? 25.073 -27.793 -23.596 1.00 58.50 95 ILE A CA 1
ATOM 738 C C . ILE A 1 95 ? 26.109 -26.752 -24.001 1.00 58.50 95 ILE A C 1
ATOM 740 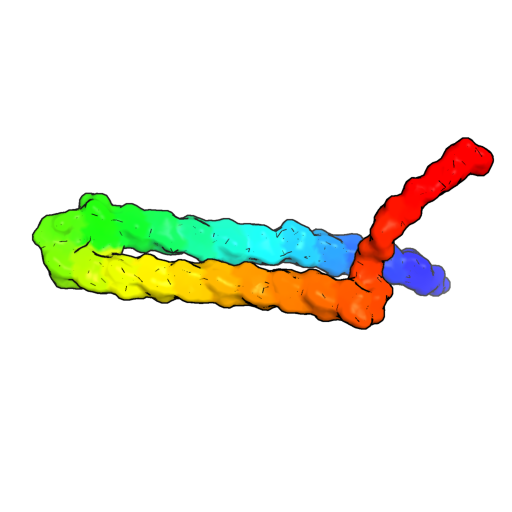O O . ILE A 1 95 ? 25.689 -25.615 -24.317 1.00 58.50 95 ILE A O 1
#

Foldseek 3Di:
DDVVVVVVVVVVVVVVCVVCVLVVVLVVLVVVLVVLCCCQCPVVVPPPVSVVVSVVVNVVSVVVNVVSVVVVVVVQVVCVVVVVDPPDPPPPPPD

Sequence (95 aa):
MDLRILQAYAGQVISVIYFLFVPAVIAIAFITLLWGIYKFFILNADDEAERAKGKQFILWGIIGLAAIVSVWGLVWMAIYIIGIGPGPALPIPMI

Secondary structure (DSSP, 8-state):
--HHHHHHHHHHHHHHHHHHHHHHHHHHHHHHHHHHHHIIIIISTT-HHHHHHHHHHHHHHHHHHHHHHHHHHHHHHHHHHTT-S----------

pLDDT: mean 80.25, std 9.71, range [53.69, 93.0]